Protein AF-A0A1I6L2I0-F1 (afdb_monomer_lite)

Structure (mmCIF, N/CA/C/O backbone):
data_AF-A0A1I6L2I0-F1
#
_entry.id   AF-A0A1I6L2I0-F1
#
loop_
_atom_site.group_PDB
_atom_site.id
_atom_site.type_symbol
_atom_site.label_atom_id
_atom_site.label_alt_id
_atom_site.label_comp_id
_atom_site.label_asym_id
_atom_site.label_entity_id
_atom_site.label_seq_id
_atom_site.pdbx_PDB_ins_code
_atom_site.Cartn_x
_atom_site.Cartn_y
_atom_site.Cartn_z
_atom_site.occupancy
_atom_site.B_iso_or_equiv
_atom_site.auth_seq_id
_atom_site.auth_comp_id
_atom_site.auth_asym_id
_atom_site.auth_atom_id
_atom_site.pdbx_PDB_model_num
ATOM 1 N N . MET A 1 1 ? -19.273 30.452 13.223 1.00 40.00 1 MET A N 1
ATOM 2 C CA . MET A 1 1 ? -19.753 29.238 12.528 1.00 40.00 1 MET A CA 1
ATOM 3 C C . MET A 1 1 ? -18.659 28.192 12.630 1.00 40.00 1 MET A C 1
ATOM 5 O O . MET A 1 1 ? -17.598 28.381 12.054 1.00 40.00 1 MET A O 1
ATOM 9 N N . GLY A 1 2 ? -18.847 27.192 13.491 1.00 37.81 2 GLY A N 1
ATOM 10 C CA . GLY A 1 2 ? -17.826 26.186 13.773 1.00 37.81 2 GLY A CA 1
ATOM 11 C C . GLY A 1 2 ? -17.786 25.124 12.681 1.00 37.81 2 GLY A C 1
ATOM 12 O O . GLY A 1 2 ? -18.739 24.367 12.543 1.00 37.81 2 GLY A O 1
ATOM 13 N N . ASN A 1 3 ? -16.681 25.043 11.941 1.00 39.53 3 ASN A N 1
ATOM 14 C CA . ASN A 1 3 ? -16.349 23.839 11.186 1.00 39.53 3 ASN A CA 1
ATOM 15 C C . ASN A 1 3 ? -15.704 22.854 12.160 1.00 39.53 3 ASN A C 1
ATOM 17 O O . ASN A 1 3 ? -14.487 22.831 12.343 1.00 39.53 3 ASN A O 1
ATOM 21 N N . ALA A 1 4 ? -16.551 22.083 12.839 1.00 43.81 4 ALA A N 1
ATOM 22 C CA . ALA A 1 4 ? -16.117 20.912 13.576 1.00 43.81 4 ALA A CA 1
ATOM 23 C C . ALA A 1 4 ? -15.484 19.942 12.573 1.00 43.81 4 ALA A C 1
ATOM 25 O O . ALA A 1 4 ? -16.146 19.461 11.653 1.00 43.81 4 ALA A O 1
ATOM 26 N N . GLY A 1 5 ? -14.178 19.723 12.725 1.00 39.75 5 GLY A N 1
ATOM 27 C CA . GLY A 1 5 ? -13.411 18.804 11.905 1.00 39.75 5 GLY A CA 1
ATOM 28 C C . GLY A 1 5 ? -14.084 17.440 11.866 1.00 39.75 5 GLY A C 1
ATOM 29 O O . GLY A 1 5 ? -14.201 16.763 12.889 1.00 39.75 5 GLY A O 1
ATOM 30 N N . MET A 1 6 ? -14.488 17.030 10.666 1.00 42.41 6 MET A N 1
ATOM 31 C CA . MET A 1 6 ? -14.713 15.627 10.361 1.00 42.41 6 MET A CA 1
ATOM 32 C C . MET A 1 6 ? -13.363 14.936 10.536 1.00 42.41 6 MET A C 1
ATOM 34 O O . MET A 1 6 ? -12.541 14.909 9.622 1.00 42.41 6 MET A O 1
ATOM 38 N N . ARG A 1 7 ? -13.095 14.441 11.750 1.00 44.62 7 ARG A N 1
ATOM 39 C CA . ARG A 1 7 ? -12.068 13.427 11.972 1.00 44.62 7 ARG A CA 1
ATOM 40 C C . ARG A 1 7 ? -12.445 12.282 11.045 1.00 44.62 7 ARG A C 1
ATOM 42 O O . ARG A 1 7 ? -13.462 11.630 11.268 1.00 44.62 7 ARG A O 1
ATOM 49 N N . GLY A 1 8 ? -11.690 12.165 9.954 1.00 45.66 8 GLY A N 1
ATOM 50 C CA . GLY A 1 8 ? -11.918 11.194 8.900 1.00 45.66 8 GLY A CA 1
ATOM 51 C C . GLY A 1 8 ? -12.087 9.826 9.527 1.00 45.66 8 GLY A C 1
ATOM 52 O O . GLY A 1 8 ? -11.184 9.323 10.190 1.00 45.66 8 GLY A O 1
ATOM 53 N N . VAL A 1 9 ? -13.277 9.256 9.378 1.00 57.38 9 VAL A N 1
ATOM 54 C CA . VAL A 1 9 ? -13.499 7.867 9.746 1.00 57.38 9 VAL A CA 1
ATOM 55 C C . VAL A 1 9 ? -12.697 7.062 8.736 1.00 57.38 9 VAL A C 1
ATOM 57 O O . VAL A 1 9 ? -13.103 6.970 7.579 1.00 57.38 9 VAL A O 1
ATOM 60 N N . THR A 1 10 ? -11.536 6.545 9.142 1.00 62.00 10 THR A N 1
ATOM 61 C CA . THR A 1 10 ? -10.769 5.595 8.334 1.00 62.00 10 THR A CA 1
ATOM 62 C C . THR A 1 10 ? -11.714 4.447 7.980 1.00 62.00 10 THR A C 1
ATOM 64 O O . THR A 1 10 ? -12.215 3.785 8.898 1.00 62.00 10 THR A O 1
ATOM 67 N N . PRO A 1 11 ? -12.033 4.228 6.690 1.00 72.38 11 PRO A N 1
ATOM 68 C CA . PRO A 1 11 ? -12.889 3.126 6.291 1.00 72.38 11 PRO A CA 1
ATOM 69 C C . PRO A 1 11 ? -12.346 1.818 6.856 1.00 72.38 11 PRO A C 1
ATOM 71 O O . PRO A 1 11 ? -11.140 1.564 6.807 1.00 72.38 11 PRO A O 1
ATOM 74 N N . ARG A 1 12 ? -13.235 0.980 7.394 1.00 73.44 12 ARG A N 1
ATOM 75 C CA . ARG A 1 12 ? -12.834 -0.363 7.804 1.00 73.44 12 ARG A CA 1
ATOM 76 C C . ARG A 1 12 ? -12.360 -1.135 6.582 1.00 73.44 12 ARG A C 1
ATOM 78 O O . ARG A 1 12 ? -13.049 -1.180 5.565 1.00 73.44 12 ARG A O 1
ATOM 85 N N . ILE A 1 13 ? -11.195 -1.752 6.713 1.00 77.81 13 ILE A N 1
ATOM 86 C CA . ILE A 1 13 ? -10.652 -2.666 5.716 1.00 77.81 13 ILE A CA 1
ATOM 87 C C . ILE A 1 13 ? -10.986 -4.077 6.191 1.00 77.81 13 ILE A C 1
ATOM 89 O O . ILE A 1 13 ? -10.493 -4.515 7.231 1.00 77.81 13 ILE A O 1
ATOM 93 N N . ASP A 1 14 ? -11.837 -4.774 5.441 1.00 75.38 14 ASP A N 1
ATOM 94 C CA . ASP A 1 14 ? -12.079 -6.195 5.666 1.00 75.38 14 ASP A CA 1
ATOM 95 C C . ASP A 1 14 ? -10.995 -7.013 4.958 1.00 75.38 14 ASP A C 1
ATOM 97 O O . ASP A 1 14 ? -10.993 -7.160 3.738 1.00 75.38 14 ASP A O 1
ATOM 101 N N . LEU A 1 15 ? -10.062 -7.551 5.743 1.00 72.44 15 LEU A N 1
ATOM 102 C CA . LEU A 1 15 ? -8.986 -8.407 5.244 1.00 72.44 15 LEU A CA 1
ATOM 103 C C . LEU A 1 15 ? -9.483 -9.785 4.770 1.00 72.44 15 LEU A C 1
ATOM 105 O O . LEU A 1 15 ? -8.673 -10.596 4.343 1.00 72.44 15 LEU A O 1
ATOM 109 N N . ARG A 1 16 ? -10.780 -10.093 4.878 1.00 68.06 16 ARG A N 1
ATOM 110 C CA . ARG A 1 16 ? -11.377 -11.348 4.393 1.00 68.06 16 ARG A CA 1
ATOM 111 C C . ARG A 1 16 ? -12.056 -11.197 3.033 1.00 68.06 16 ARG A C 1
ATOM 113 O O . ARG A 1 16 ? -12.619 -12.172 2.541 1.00 68.06 16 ARG A O 1
ATOM 120 N N . ASP A 1 17 ? -12.032 -10.004 2.434 1.00 66.25 17 ASP A N 1
ATOM 121 C CA . ASP A 1 17 ? -12.615 -9.790 1.111 1.00 66.25 17 ASP A CA 1
ATOM 122 C C . ASP A 1 17 ? -11.854 -10.614 0.057 1.00 66.25 17 ASP A C 1
ATOM 124 O O . ASP A 1 17 ? -10.674 -10.399 -0.219 1.00 66.25 17 ASP A O 1
ATOM 128 N N . VAL A 1 18 ? -12.574 -11.568 -0.538 1.00 55.72 18 VAL A N 1
ATOM 129 C CA . VAL A 1 18 ? -12.087 -12.563 -1.506 1.00 55.72 18 VAL A CA 1
ATOM 130 C C . VAL A 1 18 ? -11.528 -11.961 -2.797 1.00 55.72 18 VAL A C 1
ATOM 132 O O . VAL A 1 18 ? -10.866 -12.659 -3.563 1.00 55.72 18 VAL A O 1
ATOM 135 N N . ARG A 1 19 ? -11.789 -10.677 -3.071 1.00 60.28 19 ARG A N 1
ATOM 136 C CA . ARG A 1 19 ? -11.192 -9.959 -4.209 1.00 60.28 19 ARG A CA 1
ATOM 137 C C . ARG A 1 19 ? -9.700 -9.699 -4.019 1.00 60.28 19 ARG A C 1
ATOM 139 O O . ARG A 1 19 ? -9.011 -9.412 -4.995 1.00 60.28 19 ARG A O 1
ATOM 146 N N . PHE A 1 20 ? -9.213 -9.784 -2.787 1.00 59.59 20 PHE A N 1
ATOM 147 C CA . PHE A 1 20 ? -7.811 -9.625 -2.446 1.00 59.59 20 PHE A CA 1
ATOM 148 C C . PHE A 1 20 ? -7.234 -11.010 -2.202 1.00 59.59 20 PHE A C 1
ATOM 150 O O . PHE A 1 20 ? -7.666 -11.745 -1.316 1.00 59.59 20 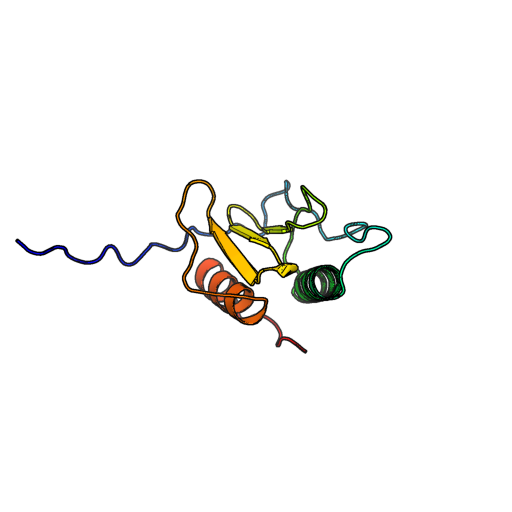PHE A O 1
ATOM 157 N N . GLN A 1 21 ? -6.289 -11.393 -3.048 1.00 58.41 21 GLN A N 1
ATOM 158 C CA . GLN A 1 21 ? -5.686 -12.714 -2.985 1.00 58.41 21 GLN A CA 1
ATOM 159 C C . GLN A 1 21 ? -4.485 -12.662 -2.037 1.00 58.41 21 GLN A C 1
ATOM 161 O O . GLN A 1 21 ? -3.857 -11.612 -1.858 1.00 58.41 21 GLN A O 1
ATOM 166 N N . LEU A 1 22 ? -4.158 -13.800 -1.417 1.00 56.47 22 LEU A N 1
ATOM 167 C CA . LEU A 1 22 ? -2.802 -13.973 -0.902 1.00 56.47 22 LEU A CA 1
ATOM 168 C C . LEU A 1 22 ? -1.852 -13.801 -2.100 1.00 56.47 22 LEU A C 1
ATOM 170 O O . LEU A 1 22 ? -2.158 -14.333 -3.166 1.00 56.47 22 LEU A O 1
ATOM 174 N N . PRO A 1 23 ? -0.763 -13.034 -1.963 1.00 58.66 23 PRO A N 1
ATOM 175 C CA . PRO A 1 23 ? 0.060 -12.587 -3.083 1.00 58.66 23 PRO A CA 1
ATOM 176 C C . PRO A 1 23 ? 0.912 -13.728 -3.648 1.00 58.66 23 PRO A C 1
ATOM 178 O O . PRO A 1 23 ? 2.119 -13.797 -3.443 1.00 58.66 23 PRO A O 1
ATOM 181 N N . VAL A 1 24 ? 0.276 -14.640 -4.368 1.00 53.34 24 VAL A N 1
ATOM 182 C CA . VAL A 1 24 ? 0.928 -15.466 -5.377 1.00 53.34 24 VAL A CA 1
ATOM 183 C C . VAL A 1 24 ? 0.909 -14.652 -6.673 1.00 53.34 24 VAL A C 1
ATOM 185 O O . VAL A 1 24 ? -0.147 -14.227 -7.129 1.00 53.34 24 VAL A O 1
ATOM 188 N N . ASP A 1 25 ? 2.097 -14.358 -7.202 1.00 68.56 25 ASP A N 1
ATOM 189 C CA . ASP A 1 25 ? 2.338 -13.724 -8.510 1.00 68.56 25 ASP A CA 1
ATOM 190 C C . ASP A 1 25 ? 1.976 -12.231 -8.676 1.00 68.56 25 ASP A C 1
ATOM 192 O O . ASP A 1 25 ? 1.513 -11.799 -9.732 1.00 68.56 25 ASP A O 1
ATOM 196 N N . LEU A 1 26 ? 2.245 -11.387 -7.669 1.00 83.94 26 LEU A N 1
ATOM 197 C CA . LEU A 1 26 ? 2.111 -9.924 -7.824 1.00 83.94 26 LEU A CA 1
ATOM 198 C C . LEU A 1 26 ? 3.374 -9.211 -8.322 1.00 83.94 26 LEU A C 1
ATOM 200 O O . LEU A 1 26 ? 3.292 -8.029 -8.657 1.00 83.94 26 LEU A O 1
ATOM 204 N N . HIS A 1 27 ? 4.519 -9.893 -8.382 1.00 88.00 27 HIS A N 1
ATOM 205 C CA . HIS A 1 27 ? 5.759 -9.327 -8.920 1.00 88.00 27 HIS A CA 1
ATOM 206 C C . HIS A 1 27 ? 5.755 -9.367 -10.445 1.00 88.00 27 HIS A C 1
ATOM 208 O O . HIS A 1 27 ? 5.445 -10.397 -11.043 1.00 88.00 27 HIS A O 1
ATOM 214 N N . TRP A 1 28 ? 6.134 -8.261 -11.076 1.00 90.50 28 TRP A N 1
ATOM 215 C CA . TRP A 1 28 ? 6.279 -8.158 -12.526 1.00 90.50 28 TRP A CA 1
ATOM 216 C C . TRP A 1 28 ? 7.744 -7.915 -12.891 1.00 90.50 28 TRP A C 1
ATOM 218 O O . TRP A 1 28 ? 8.536 -7.380 -12.113 1.00 90.50 28 TRP A O 1
ATOM 228 N N . THR A 1 29 ? 8.129 -8.325 -14.098 1.00 88.38 29 THR A N 1
ATOM 229 C CA . THR A 1 29 ? 9.476 -8.067 -14.610 1.00 88.38 29 THR A CA 1
ATOM 230 C C . THR A 1 29 ? 9.715 -6.560 -14.721 1.00 88.38 29 THR A C 1
ATOM 232 O O . THR A 1 29 ? 8.946 -5.857 -15.372 1.00 88.38 29 THR A O 1
ATOM 235 N N . GLY A 1 30 ? 10.803 -6.074 -14.115 1.00 87.69 30 GLY A N 1
ATOM 236 C CA . GLY A 1 30 ? 11.159 -4.651 -14.120 1.00 87.69 30 GLY A CA 1
ATOM 237 C C . GLY A 1 30 ? 10.486 -3.823 -13.023 1.00 87.69 30 GLY A C 1
ATOM 238 O O . GLY A 1 30 ? 10.442 -2.598 -13.141 1.00 87.69 30 GLY A O 1
ATOM 239 N N . ASP A 1 31 ? 9.955 -4.469 -11.981 1.00 90.38 31 ASP A N 1
ATOM 240 C CA . ASP A 1 31 ? 9.439 -3.768 -10.810 1.00 90.38 31 ASP A CA 1
ATOM 241 C C . ASP A 1 31 ? 10.479 -2.832 -10.194 1.00 90.38 31 ASP A C 1
ATOM 243 O O . ASP A 1 31 ? 11.638 -3.186 -9.999 1.00 90.38 31 ASP A O 1
ATOM 247 N N . ASP A 1 32 ? 10.017 -1.629 -9.861 1.00 91.75 32 ASP A N 1
ATOM 248 C CA . ASP A 1 32 ? 10.760 -0.680 -9.041 1.00 91.75 32 ASP A CA 1
ATOM 249 C C . ASP A 1 32 ? 10.969 -1.274 -7.640 1.00 91.75 32 ASP A C 1
ATOM 251 O O . ASP A 1 32 ? 10.050 -1.890 -7.086 1.00 91.75 32 ASP A O 1
ATOM 255 N N . ASP A 1 33 ? 12.141 -1.046 -7.045 1.00 93.31 33 ASP A N 1
ATOM 256 C CA . ASP A 1 33 ? 12.489 -1.569 -5.719 1.00 93.31 33 ASP A CA 1
ATOM 257 C C . ASP A 1 33 ? 11.413 -1.249 -4.672 1.00 93.31 33 ASP A C 1
ATOM 259 O O . ASP A 1 33 ? 11.086 -2.098 -3.847 1.00 93.31 33 ASP A O 1
ATOM 263 N N . ARG A 1 34 ? 10.761 -0.078 -4.762 1.00 93.56 34 ARG A N 1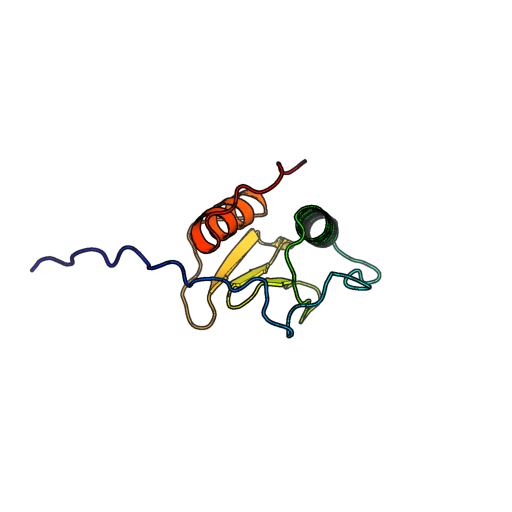
ATOM 264 C CA . ARG A 1 34 ? 9.693 0.326 -3.830 1.00 93.56 34 ARG A CA 1
ATOM 265 C C . ARG A 1 34 ? 8.414 -0.490 -3.988 1.00 93.56 34 ARG A C 1
ATOM 267 O O . ARG A 1 34 ? 7.677 -0.672 -3.022 1.00 93.56 34 ARG A O 1
ATOM 274 N N . ILE A 1 35 ? 8.101 -0.937 -5.205 1.00 94.00 35 ILE A N 1
ATOM 275 C CA . ILE A 1 35 ? 6.959 -1.828 -5.455 1.00 94.00 35 ILE A CA 1
ATOM 276 C C . ILE A 1 35 ? 7.270 -3.201 -4.863 1.00 94.00 35 ILE A C 1
ATOM 278 O O . ILE A 1 35 ? 6.452 -3.737 -4.116 1.00 94.00 35 ILE A O 1
ATOM 282 N N . THR A 1 36 ? 8.462 -3.726 -5.150 1.00 93.56 36 THR A N 1
ATOM 283 C CA . THR A 1 36 ? 8.933 -5.020 -4.645 1.00 93.56 36 THR A CA 1
ATOM 284 C C . THR A 1 36 ? 8.953 -5.049 -3.119 1.00 93.56 36 THR A C 1
ATOM 286 O O . THR A 1 36 ? 8.397 -5.965 -2.517 1.00 93.56 36 THR A O 1
ATOM 289 N N . GLU A 1 37 ? 9.511 -4.018 -2.486 1.00 94.75 37 GLU A N 1
ATOM 290 C CA . GLU A 1 37 ? 9.542 -3.844 -1.031 1.00 94.75 37 GLU A CA 1
ATOM 291 C C . GLU A 1 37 ? 8.128 -3.844 -0.431 1.00 94.75 37 GLU A C 1
ATOM 293 O O . GLU A 1 37 ? 7.843 -4.587 0.511 1.00 94.75 37 GLU A O 1
ATOM 298 N N . ALA A 1 38 ? 7.210 -3.068 -1.013 1.00 95.19 38 ALA A N 1
ATOM 299 C CA . ALA A 1 38 ? 5.834 -2.984 -0.538 1.00 95.19 38 ALA A CA 1
ATOM 300 C C . ALA A 1 38 ? 5.081 -4.317 -0.660 1.00 95.19 38 ALA A C 1
ATOM 302 O O . ALA A 1 38 ? 4.375 -4.701 0.275 1.00 95.19 38 ALA A O 1
ATOM 303 N N . ILE A 1 39 ? 5.231 -5.026 -1.786 1.00 93.94 39 ILE A N 1
ATOM 304 C CA . ILE A 1 39 ? 4.632 -6.353 -1.985 1.00 93.94 39 ILE A CA 1
ATOM 305 C C . ILE A 1 39 ? 5.196 -7.326 -0.949 1.00 93.94 39 ILE A C 1
ATOM 307 O O . ILE A 1 39 ? 4.420 -7.957 -0.237 1.00 93.94 39 ILE A O 1
ATOM 311 N N . ASN A 1 40 ? 6.520 -7.398 -0.796 1.00 93.12 40 ASN A N 1
ATOM 312 C CA . ASN A 1 40 ? 7.172 -8.295 0.160 1.00 93.12 40 ASN A CA 1
ATOM 313 C C . ASN A 1 40 ? 6.697 -8.050 1.596 1.00 93.12 40 ASN A C 1
ATOM 315 O O . ASN A 1 40 ? 6.361 -8.995 2.316 1.00 93.12 40 ASN A O 1
ATOM 319 N N . TRP A 1 41 ? 6.618 -6.784 2.011 1.00 94.81 41 TRP A N 1
ATOM 320 C CA . TRP A 1 41 ? 6.154 -6.431 3.347 1.00 94.81 41 TRP A CA 1
ATOM 321 C C . TRP A 1 41 ? 4.678 -6.796 3.566 1.00 94.81 41 TRP A C 1
ATOM 323 O O . TRP A 1 41 ? 4.352 -7.400 4.590 1.00 94.81 41 TRP A O 1
ATOM 333 N N . LEU A 1 42 ? 3.790 -6.498 2.609 1.00 93.50 42 LEU A N 1
ATOM 334 C CA . LEU A 1 42 ? 2.364 -6.845 2.701 1.00 93.50 42 LEU A CA 1
ATOM 335 C C . LEU A 1 42 ? 2.147 -8.365 2.732 1.00 93.50 42 LEU A C 1
ATOM 337 O O . LEU A 1 42 ? 1.349 -8.850 3.539 1.00 93.50 42 LEU A O 1
ATOM 341 N N . THR A 1 43 ? 2.913 -9.114 1.934 1.00 91.12 43 THR A N 1
ATOM 342 C CA . THR A 1 43 ? 2.956 -10.583 1.957 1.00 91.12 43 THR A CA 1
ATOM 343 C C . THR A 1 43 ? 3.335 -11.094 3.342 1.00 91.12 43 THR A C 1
ATOM 345 O O . THR A 1 43 ? 2.600 -11.882 3.935 1.00 91.12 43 THR A O 1
ATOM 348 N N . ARG A 1 44 ? 4.443 -10.596 3.905 1.00 91.25 44 ARG A N 1
ATOM 349 C CA . ARG A 1 44 ? 4.921 -10.966 5.246 1.00 91.25 44 ARG A CA 1
ATOM 350 C C . ARG A 1 44 ? 3.916 -10.609 6.344 1.00 91.25 44 ARG A C 1
ATOM 352 O O . ARG A 1 44 ? 3.757 -11.358 7.303 1.00 91.25 44 ARG A O 1
ATOM 359 N N . ALA A 1 45 ? 3.225 -9.479 6.209 1.00 91.12 45 ALA A N 1
ATOM 360 C CA . ALA A 1 45 ? 2.184 -9.044 7.137 1.00 91.12 45 ALA A CA 1
ATOM 361 C C . ALA A 1 45 ? 0.891 -9.885 7.043 1.00 91.12 45 ALA A C 1
ATOM 363 O O . ALA A 1 45 ? 0.026 -9.798 7.927 1.00 91.12 45 ALA A O 1
ATOM 364 N N . GLY A 1 46 ? 0.756 -10.718 6.004 1.00 89.69 46 GLY A N 1
ATOM 365 C CA . GLY A 1 46 ? -0.456 -11.480 5.719 1.00 89.69 46 GLY A CA 1
ATOM 366 C C . GLY A 1 46 ? -1.628 -10.563 5.384 1.00 89.69 46 GLY A C 1
ATOM 367 O O . GLY A 1 46 ? -2.741 -10.802 5.850 1.00 89.69 46 GLY A O 1
ATOM 368 N N . ILE A 1 47 ? -1.360 -9.470 4.664 1.00 90.19 47 ILE A N 1
ATOM 369 C CA . ILE A 1 47 ? -2.369 -8.518 4.201 1.00 90.19 47 ILE A CA 1
ATOM 370 C C . ILE A 1 47 ? -2.724 -8.874 2.758 1.00 90.19 47 ILE A C 1
ATOM 372 O O . ILE A 1 47 ? -1.868 -8.749 1.881 1.00 90.19 47 ILE A O 1
ATOM 376 N N . PRO A 1 48 ? -3.967 -9.302 2.488 1.00 89.38 48 PRO A N 1
ATOM 377 C CA . PRO A 1 48 ? -4.405 -9.540 1.124 1.00 89.38 48 PRO A CA 1
ATOM 378 C C . PRO A 1 48 ? -4.378 -8.247 0.317 1.00 89.38 48 PRO A C 1
ATOM 380 O O . PRO A 1 48 ? -4.779 -7.185 0.802 1.00 89.38 48 PRO A O 1
ATOM 383 N N . LEU A 1 49 ? -3.925 -8.338 -0.929 1.00 90.69 49 LEU A N 1
ATOM 384 C CA . LEU A 1 49 ? -3.861 -7.196 -1.828 1.00 90.69 49 LEU A CA 1
ATOM 385 C C . LEU A 1 49 ? -4.139 -7.605 -3.277 1.00 90.69 49 LEU A C 1
ATOM 387 O O . LEU A 1 49 ? -4.154 -8.780 -3.633 1.00 90.69 49 LEU A O 1
ATOM 391 N N . ALA A 1 50 ? -4.343 -6.600 -4.117 1.00 90.75 50 ALA A N 1
ATOM 392 C CA . ALA A 1 50 ? -4.397 -6.719 -5.563 1.00 90.75 50 ALA A CA 1
ATOM 393 C C . ALA A 1 50 ? -3.431 -5.716 -6.201 1.00 90.75 50 ALA A C 1
ATOM 395 O O . ALA A 1 50 ? -3.157 -4.652 -5.638 1.00 90.75 50 ALA A O 1
ATOM 396 N N . ARG A 1 51 ? -2.952 -6.024 -7.406 1.00 91.62 51 ARG A N 1
ATOM 397 C CA . ARG A 1 51 ? -2.093 -5.137 -8.197 1.00 91.62 51 ARG A CA 1
ATOM 398 C C . ARG A 1 51 ? -2.775 -4.776 -9.522 1.00 91.62 51 ARG A C 1
ATOM 400 O O . ARG A 1 51 ? -2.553 -5.448 -10.524 1.00 91.62 51 ARG A O 1
ATOM 407 N N . PRO A 1 52 ? -3.633 -3.739 -9.552 1.00 90.00 52 PRO A N 1
ATOM 408 C CA . PRO A 1 52 ? -4.356 -3.360 -10.768 1.00 90.00 52 PRO A CA 1
ATOM 409 C C . PRO A 1 52 ? -3.466 -2.706 -11.837 1.00 90.00 52 PRO A C 1
ATOM 411 O O . PRO A 1 52 ? -3.856 -2.645 -12.999 1.00 90.00 52 PRO A O 1
ATOM 414 N N . SER A 1 53 ? -2.295 -2.178 -11.467 1.00 90.81 53 SER A N 1
ATOM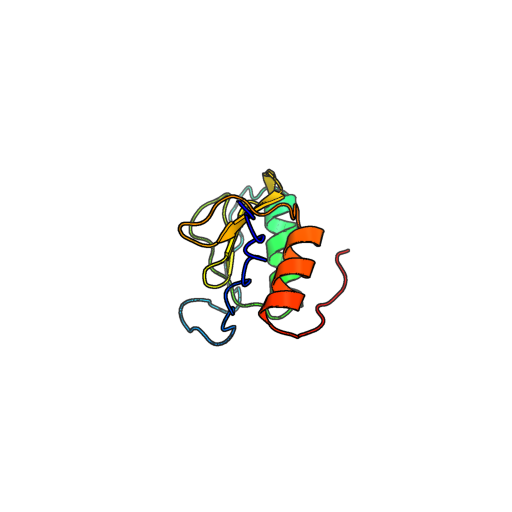 415 C CA . SER A 1 53 ? -1.347 -1.585 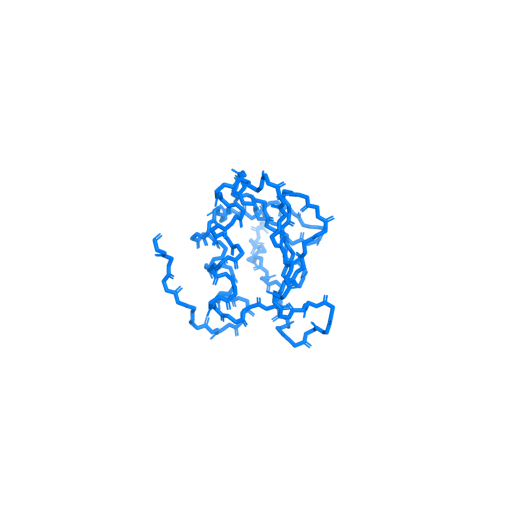-12.414 1.00 90.81 53 SER A CA 1
ATOM 416 C C . SER A 1 53 ? 0.096 -1.701 -11.921 1.00 90.81 53 SER A C 1
ATOM 418 O O . SER A 1 53 ? 0.349 -2.035 -10.763 1.00 90.81 53 SER A O 1
ATOM 420 N N . ALA A 1 54 ? 1.056 -1.360 -12.786 1.00 91.44 54 ALA A N 1
ATOM 421 C CA . ALA A 1 54 ? 2.483 -1.468 -12.476 1.00 91.44 54 ALA A CA 1
ATOM 422 C C . ALA A 1 54 ? 2.913 -0.615 -11.273 1.00 91.44 54 ALA A C 1
ATOM 424 O O . ALA A 1 54 ? 3.907 -0.934 -10.629 1.00 91.44 54 ALA A O 1
ATOM 425 N N . ILE A 1 55 ? 2.166 0.448 -10.960 1.00 93.25 55 ILE A N 1
ATOM 426 C CA . ILE A 1 55 ? 2.533 1.449 -9.950 1.00 93.25 55 ILE A CA 1
ATOM 427 C C . ILE A 1 55 ? 1.591 1.487 -8.740 1.00 93.25 55 ILE A C 1
ATOM 429 O O . ILE A 1 55 ? 1.801 2.307 -7.846 1.00 93.25 55 ILE A O 1
ATOM 433 N N . GLN A 1 56 ? 0.538 0.665 -8.728 1.00 94.31 56 GLN A N 1
ATOM 434 C CA . GLN A 1 56 ? -0.529 0.721 -7.730 1.00 94.31 56 GLN A CA 1
ATOM 435 C C . GLN A 1 56 ? -0.740 -0.641 -7.077 1.00 94.31 56 GLN A C 1
ATOM 437 O O . GLN A 1 56 ? -0.945 -1.643 -7.761 1.00 94.31 56 GLN A O 1
ATOM 442 N N . LEU A 1 57 ? -0.788 -0.635 -5.749 1.00 94.75 57 LEU A N 1
ATOM 443 C CA . LEU A 1 57 ? -1.256 -1.736 -4.917 1.00 94.75 57 LEU A CA 1
ATOM 444 C C . LEU A 1 57 ? -2.597 -1.343 -4.294 1.00 94.75 57 LEU A C 1
ATOM 446 O O . LEU A 1 57 ? -2.799 -0.185 -3.920 1.00 94.75 57 LEU A O 1
ATOM 450 N N . LYS A 1 58 ? -3.522 -2.293 -4.193 1.00 93.62 58 LYS A N 1
ATOM 451 C CA . LYS A 1 58 ? -4.860 -2.074 -3.648 1.00 93.62 58 LYS A CA 1
ATOM 452 C C . LYS A 1 58 ? -5.140 -3.045 -2.507 1.00 93.62 58 LYS A C 1
ATOM 454 O O . LYS A 1 58 ? -4.983 -4.249 -2.676 1.00 93.62 58 LYS A O 1
ATOM 459 N N . ILE A 1 59 ? -5.553 -2.506 -1.364 1.00 93.12 59 ILE A N 1
ATOM 460 C CA . ILE A 1 59 ? -5.838 -3.231 -0.124 1.00 93.12 59 ILE A CA 1
ATOM 461 C C . ILE A 1 59 ? -7.251 -2.849 0.318 1.00 93.12 59 ILE A C 1
ATOM 463 O O . ILE A 1 59 ? -7.458 -1.800 0.932 1.00 93.12 59 ILE A O 1
ATOM 467 N N . GLY A 1 60 ? -8.259 -3.644 -0.038 1.00 89.75 60 GLY A N 1
ATOM 468 C CA . GLY A 1 60 ? -9.639 -3.204 0.162 1.00 89.75 60 GLY A CA 1
ATOM 469 C C . GLY A 1 60 ? -9.929 -1.912 -0.628 1.00 89.75 60 GLY A C 1
ATOM 470 O O . GLY A 1 60 ? -9.567 -1.807 -1.806 1.00 89.75 60 GLY A O 1
ATOM 471 N N . PRO A 1 61 ? -10.539 -0.898 0.012 1.00 91.69 61 PRO A N 1
ATOM 472 C CA . PRO A 1 61 ? -10.754 0.422 -0.581 1.00 91.69 61 PRO A CA 1
ATOM 473 C C . PRO A 1 61 ? -9.498 1.311 -0.594 1.00 91.69 61 PRO A C 1
ATOM 475 O O . PRO A 1 61 ? -9.571 2.436 -1.081 1.00 91.69 61 PRO A O 1
ATOM 478 N N . LEU A 1 62 ? -8.370 0.871 -0.024 1.00 95.00 62 LEU A N 1
ATOM 479 C CA . LEU A 1 62 ? -7.148 1.668 0.078 1.00 95.00 62 LEU A CA 1
ATOM 480 C C . LEU A 1 62 ? -6.255 1.448 -1.144 1.00 95.00 62 LEU A C 1
ATOM 482 O O . LEU A 1 62 ? -5.804 0.335 -1.413 1.00 95.00 62 LEU A O 1
ATOM 486 N N . SER A 1 63 ? -5.948 2.529 -1.850 1.00 96.12 63 SER A N 1
ATOM 487 C CA . SER A 1 63 ? -4.938 2.559 -2.903 1.00 96.12 63 SER A CA 1
ATOM 488 C C . SER A 1 63 ? -3.608 3.063 -2.352 1.00 96.12 63 SER A C 1
ATOM 490 O O . SER A 1 63 ? -3.544 4.124 -1.725 1.00 96.12 63 SER A O 1
ATOM 492 N N . PHE A 1 64 ? -2.538 2.331 -2.647 1.00 97.38 64 PHE A N 1
ATOM 493 C CA . PHE A 1 64 ? -1.161 2.704 -2.354 1.00 97.38 64 PHE A CA 1
ATOM 494 C C . PHE A 1 64 ? -0.348 2.784 -3.644 1.00 97.38 64 PHE A C 1
ATOM 496 O O . PHE A 1 64 ? -0.400 1.886 -4.482 1.00 97.38 64 PHE A O 1
ATOM 503 N N . TYR A 1 65 ? 0.423 3.859 -3.791 1.00 96.75 65 TYR A N 1
ATOM 504 C CA . TYR A 1 65 ? 1.336 4.081 -4.910 1.00 96.75 65 TYR A CA 1
ATOM 505 C C . TYR A 1 65 ? 2.774 4.103 -4.377 1.00 96.75 65 TYR A C 1
ATOM 507 O O . TYR A 1 65 ? 3.258 5.184 -4.026 1.00 96.75 65 TYR A O 1
ATOM 515 N N . PRO A 1 66 ? 3.470 2.950 -4.286 1.00 95.88 66 PRO A N 1
ATOM 516 C CA . PRO A 1 66 ? 4.743 2.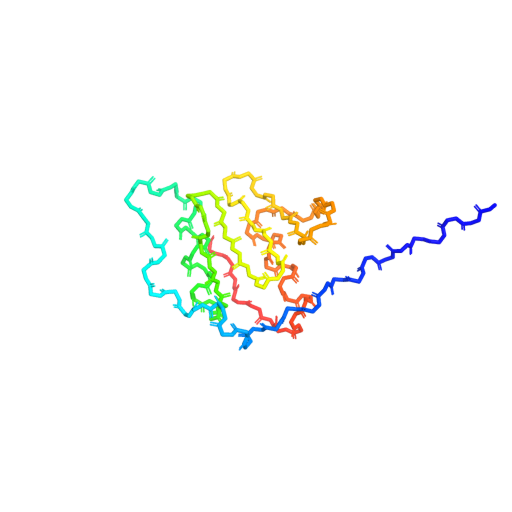843 -3.565 1.00 95.88 66 PRO A CA 1
ATOM 517 C C . PRO A 1 66 ? 5.815 3.825 -4.033 1.00 95.88 66 PRO A C 1
ATOM 519 O O . PRO A 1 66 ? 6.487 4.454 -3.218 1.00 95.88 66 PRO A O 1
ATOM 522 N N . LYS A 1 67 ? 5.905 4.055 -5.348 1.00 94.38 67 LYS A N 1
ATOM 523 C CA . LYS A 1 67 ? 6.894 4.972 -5.923 1.00 94.38 67 LYS A CA 1
ATOM 524 C C . LYS A 1 67 ? 6.761 6.403 -5.398 1.00 94.38 67 LYS A C 1
ATOM 526 O O . LYS A 1 67 ? 7.760 7.008 -5.017 1.00 94.38 67 LYS A O 1
ATOM 531 N N . SER A 1 68 ? 5.540 6.940 -5.354 1.00 95.19 68 SER A N 1
ATOM 532 C CA . SER A 1 68 ? 5.267 8.295 -4.846 1.00 95.19 68 SER A CA 1
ATOM 533 C C . SER A 1 68 ? 4.954 8.328 -3.348 1.00 95.19 68 SER A C 1
ATOM 535 O O . SER A 1 68 ? 4.813 9.404 -2.772 1.00 95.19 68 SER A O 1
ATOM 537 N N . GLY A 1 69 ? 4.785 7.162 -2.722 1.00 96.12 69 GLY A N 1
ATOM 538 C CA . GLY A 1 69 ? 4.320 7.014 -1.350 1.00 96.12 69 GLY A CA 1
ATOM 539 C C . GLY A 1 69 ? 2.879 7.480 -1.126 1.00 96.12 69 GLY A C 1
ATOM 540 O O . GLY A 1 69 ? 2.496 7.702 0.017 1.00 96.12 69 GLY A O 1
ATOM 541 N N . THR A 1 70 ? 2.078 7.688 -2.174 1.00 97.56 70 THR A N 1
ATOM 542 C CA . THR A 1 70 ? 0.724 8.247 -2.024 1.00 97.56 70 THR A CA 1
ATOM 543 C C . THR A 1 70 ? -0.265 7.193 -1.540 1.00 97.56 70 THR A C 1
ATOM 545 O O . THR A 1 70 ? -0.270 6.070 -2.041 1.00 97.56 70 THR A O 1
ATOM 548 N N . LEU A 1 71 ? -1.146 7.595 -0.624 1.00 97.25 71 LEU A N 1
ATOM 549 C CA . LEU A 1 71 ? -2.255 6.797 -0.107 1.00 97.25 71 LEU A CA 1
ATOM 550 C C . LEU A 1 71 ? -3.573 7.549 -0.313 1.00 97.25 71 LEU A C 1
ATOM 552 O O . LEU A 1 71 ? -3.627 8.768 -0.126 1.00 97.25 71 LEU A O 1
ATOM 556 N N . ASN A 1 72 ? -4.628 6.846 -0.706 1.00 95.25 72 ASN A N 1
ATOM 557 C CA . ASN A 1 72 ? -5.997 7.364 -0.723 1.00 95.25 72 ASN A CA 1
ATOM 558 C C . ASN A 1 72 ? -7.000 6.218 -0.635 1.00 95.25 72 ASN A C 1
ATOM 560 O O . ASN A 1 72 ? -6.741 5.122 -1.126 1.00 95.25 72 ASN A O 1
ATOM 564 N N . PHE A 1 73 ? -8.147 6.492 -0.025 1.00 93.38 73 PHE A N 1
ATOM 565 C CA . PHE A 1 73 ? -9.301 5.617 -0.150 1.00 93.38 73 PHE A CA 1
ATOM 566 C C . PHE A 1 73 ? -10.044 5.922 -1.449 1.00 93.38 73 PHE A C 1
ATOM 568 O O . PHE A 1 73 ? -10.031 7.060 -1.925 1.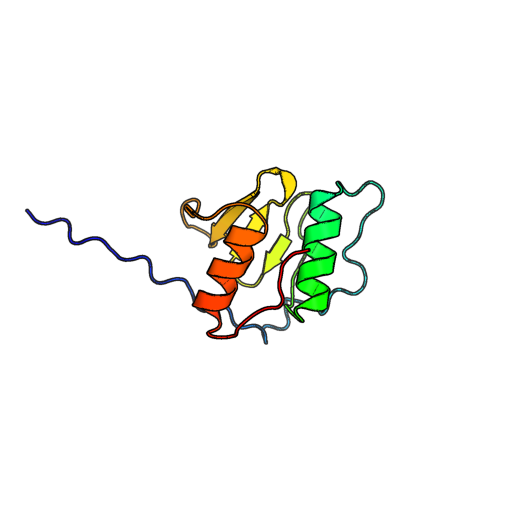00 93.38 73 PHE A O 1
ATOM 575 N N . ASP A 1 74 ? -10.710 4.914 -2.004 1.00 89.00 74 ASP A N 1
ATOM 576 C CA . ASP A 1 74 ? -11.551 5.071 -3.186 1.00 89.00 74 ASP A CA 1
ATOM 577 C C . ASP A 1 74 ? -12.518 6.257 -3.016 1.00 89.00 74 ASP A C 1
ATOM 579 O O . ASP A 1 74 ? -13.229 6.369 -2.015 1.00 89.00 74 ASP A O 1
ATOM 583 N N . ASN A 1 75 ? -12.540 7.146 -4.013 1.00 88.75 75 ASN A N 1
ATOM 584 C CA . ASN A 1 75 ? -13.342 8.377 -4.039 1.00 88.75 75 ASN A CA 1
ATOM 585 C C . ASN A 1 75 ? -13.037 9.392 -2.917 1.00 88.75 75 ASN A C 1
ATOM 587 O O . ASN A 1 75 ? -13.856 10.271 -2.651 1.00 88.75 75 ASN A O 1
ATOM 591 N N . GLN A 1 76 ? -11.872 9.311 -2.267 1.00 91.38 76 GLN A N 1
ATOM 592 C CA . GLN A 1 76 ? -11.438 10.272 -1.251 1.00 91.38 76 GLN A CA 1
ATOM 593 C C . GLN A 1 76 ? -10.162 11.013 -1.654 1.00 91.38 76 GLN A C 1
ATOM 595 O O . GLN A 1 76 ? -9.407 10.607 -2.540 1.00 91.38 76 GLN A O 1
ATOM 600 N N . ALA A 1 77 ? -9.915 12.133 -0.974 1.00 90.25 77 ALA A N 1
ATOM 601 C CA . ALA A 1 77 ? -8.669 12.869 -1.109 1.00 90.25 77 ALA A CA 1
ATOM 602 C C . ALA A 1 77 ? -7.466 12.029 -0.644 1.00 90.25 77 ALA A C 1
ATOM 604 O O . ALA A 1 77 ? -7.593 11.033 0.072 1.00 90.25 77 ALA A O 1
ATOM 605 N N . ARG A 1 78 ? -6.267 12.467 -1.039 1.00 93.12 78 ARG A N 1
ATOM 606 C CA . ARG A 1 78 ? -5.018 11.860 -0.573 1.00 93.12 78 ARG A CA 1
ATOM 607 C C . ARG A 1 78 ? -4.919 11.976 0.943 1.00 93.12 78 ARG A C 1
ATOM 609 O O . ARG A 1 78 ? -5.095 13.062 1.490 1.00 93.12 78 ARG A O 1
ATOM 616 N N . LEU A 1 79 ? -4.555 10.873 1.586 1.00 93.62 79 LEU A N 1
ATOM 617 C CA . LEU A 1 79 ? -4.253 10.852 3.011 1.00 93.62 79 LEU A CA 1
ATOM 618 C C . LEU A 1 79 ? -3.001 11.696 3.301 1.00 93.62 79 LEU A C 1
ATOM 620 O O . LEU A 1 79 ? -2.187 11.892 2.392 1.00 93.62 79 LEU A O 1
ATOM 624 N N . PRO A 1 80 ? -2.828 12.231 4.517 1.00 94.06 80 PRO A N 1
ATOM 625 C CA . PRO A 1 80 ? -1.578 12.869 4.926 1.00 94.06 80 PRO A CA 1
ATOM 626 C C . PRO A 1 80 ? -0.439 11.854 5.105 1.00 94.06 80 PRO A C 1
ATOM 628 O O . PRO A 1 80 ? 0.718 12.198 4.872 1.00 94.06 80 PRO A O 1
ATOM 631 N N . GLU A 1 81 ? -0.752 10.603 5.446 1.00 95.62 81 GLU A N 1
ATOM 632 C CA . GLU A 1 81 ? 0.210 9.512 5.558 1.00 95.62 81 GLU A CA 1
ATOM 633 C C . GLU A 1 81 ? 0.886 9.216 4.208 1.00 95.62 81 GLU A C 1
ATOM 635 O O . GLU A 1 81 ? 0.291 9.334 3.124 1.00 95.62 81 GLU A O 1
ATOM 640 N N . ARG A 1 82 ? 2.171 8.844 4.267 1.00 95.31 82 ARG A N 1
ATOM 641 C CA . ARG A 1 82 ? 3.013 8.620 3.087 1.00 95.31 82 ARG A CA 1
ATOM 642 C C . ARG A 1 82 ? 3.926 7.411 3.239 1.00 95.31 82 ARG A C 1
ATOM 644 O O . ARG A 1 82 ? 4.395 7.101 4.333 1.00 95.31 82 ARG A O 1
ATOM 651 N N . GLY A 1 83 ? 4.228 6.791 2.103 1.00 96.06 83 GLY A N 1
ATOM 652 C CA . GLY A 1 83 ? 5.169 5.680 2.001 1.00 96.06 83 GLY A CA 1
ATOM 653 C C . GLY A 1 83 ? 4.706 4.440 2.759 1.00 96.06 83 GLY A C 1
ATOM 654 O O . GLY A 1 83 ? 3.554 4.339 3.182 1.00 96.06 83 GLY A O 1
ATOM 655 N N . LEU A 1 84 ? 5.628 3.496 2.930 1.00 95.69 84 LEU A N 1
ATOM 656 C CA . LEU A 1 84 ? 5.339 2.219 3.574 1.00 95.69 84 LEU A CA 1
ATOM 657 C C . LEU A 1 84 ? 5.014 2.392 5.069 1.00 95.69 84 LEU A C 1
ATOM 659 O O . LEU A 1 84 ? 4.086 1.767 5.575 1.00 95.69 84 LEU A O 1
ATOM 663 N N . VAL A 1 85 ? 5.693 3.324 5.753 1.00 96.44 85 VAL A N 1
ATOM 664 C CA . VAL A 1 85 ? 5.412 3.675 7.160 1.00 96.44 85 VAL A CA 1
ATOM 665 C C . VAL A 1 85 ? 3.998 4.225 7.318 1.00 96.44 85 VAL A C 1
ATOM 667 O O . VAL A 1 85 ? 3.254 3.780 8.188 1.00 96.44 85 VAL A O 1
ATOM 670 N N . GLY A 1 86 ? 3.597 5.151 6.445 1.00 96.44 86 GLY A N 1
ATOM 671 C CA . GLY A 1 86 ? 2.238 5.677 6.435 1.00 96.44 86 GLY A CA 1
ATOM 672 C C . GLY A 1 86 ? 1.197 4.599 6.145 1.00 96.44 86 GLY A C 1
ATOM 673 O O . GLY A 1 86 ? 0.164 4.556 6.810 1.00 96.44 86 GLY A O 1
ATOM 674 N N . LEU A 1 87 ? 1.486 3.696 5.202 1.00 96.94 87 LEU A N 1
ATOM 675 C CA . LEU A 1 87 ? 0.605 2.572 4.890 1.00 96.94 87 LEU A CA 1
ATOM 676 C C . LEU A 1 87 ? 0.380 1.701 6.127 1.00 96.94 87 LEU A C 1
ATOM 678 O O . LEU A 1 87 ? -0.767 1.397 6.449 1.00 96.94 87 LEU A O 1
ATOM 682 N N . ARG A 1 88 ? 1.454 1.338 6.838 1.00 96.69 88 ARG A N 1
ATOM 683 C CA . ARG A 1 88 ? 1.369 0.560 8.077 1.00 96.69 88 ARG A CA 1
ATOM 684 C C . ARG A 1 88 ? 0.444 1.229 9.088 1.00 96.69 88 ARG A C 1
ATOM 686 O O . ARG A 1 88 ? -0.480 0.575 9.558 1.00 96.69 88 ARG A O 1
ATOM 693 N N . THR A 1 89 ? 0.642 2.517 9.368 1.00 95.62 89 THR A N 1
ATOM 694 C CA . THR A 1 89 ? -0.198 3.271 10.312 1.00 95.62 89 THR A CA 1
ATOM 695 C C . THR A 1 89 ? -1.676 3.205 9.933 1.00 95.62 89 THR A C 1
ATOM 697 O O . THR A 1 89 ? -2.519 2.914 10.780 1.00 95.62 89 THR A O 1
ATOM 700 N N . VAL A 1 90 ? -2.002 3.425 8.655 1.00 95.38 90 VAL A N 1
ATOM 701 C CA . VAL A 1 90 ? -3.390 3.382 8.168 1.00 95.38 90 VAL A CA 1
ATOM 702 C C . VAL A 1 90 ? -3.985 1.981 8.321 1.00 95.38 90 VAL A C 1
ATOM 704 O O . VAL A 1 90 ? -5.127 1.847 8.760 1.00 95.38 90 VAL A O 1
ATOM 707 N N . LEU A 1 91 ? -3.227 0.930 7.999 1.00 94.38 91 LEU A N 1
ATOM 708 C CA . LEU A 1 91 ? -3.694 -0.452 8.122 1.00 94.38 91 LEU A CA 1
ATOM 709 C C . LEU A 1 91 ? -3.894 -0.870 9.584 1.00 94.38 91 LEU A C 1
ATOM 711 O O . LEU A 1 91 ? -4.911 -1.491 9.894 1.00 94.38 91 LEU A O 1
ATOM 715 N N . GLU A 1 92 ? -2.981 -0.516 10.490 1.00 94.38 92 GLU A N 1
ATOM 716 C CA . GLU A 1 92 ? -3.125 -0.796 11.926 1.00 94.38 92 GLU A CA 1
ATOM 717 C C . GLU A 1 92 ? -4.368 -0.096 12.497 1.00 94.38 92 GLU A C 1
ATOM 719 O O . GLU A 1 92 ? -5.157 -0.717 13.209 1.00 94.38 92 GLU A O 1
ATOM 724 N N . GLN A 1 93 ? -4.612 1.162 12.112 1.00 92.38 93 GLN A N 1
ATOM 725 C CA . GLN A 1 93 ? -5.817 1.901 12.502 1.00 92.38 93 GLN A CA 1
ATOM 726 C C . GLN A 1 93 ? -7.101 1.283 11.933 1.00 92.38 93 GLN A C 1
ATOM 728 O O . GLN A 1 93 ? -8.096 1.161 12.645 1.00 92.38 93 GLN A O 1
ATOM 733 N N . ALA A 1 94 ? -7.096 0.889 10.657 1.00 89.44 94 ALA A N 1
ATOM 734 C CA . ALA A 1 94 ? -8.280 0.364 9.979 1.00 89.44 94 ALA A CA 1
ATOM 735 C C . ALA A 1 94 ? -8.666 -1.048 10.449 1.00 89.44 94 ALA A C 1
ATOM 737 O O . ALA A 1 94 ? -9.849 -1.398 10.448 1.00 89.44 94 ALA A O 1
ATOM 738 N N . THR A 1 95 ? -7.675 -1.860 10.826 1.00 86.56 95 THR A N 1
ATOM 739 C CA . THR A 1 95 ? -7.859 -3.276 11.183 1.00 86.56 95 THR A CA 1
ATOM 740 C C . THR A 1 95 ? -7.837 -3.524 12.691 1.00 86.56 95 THR A C 1
ATOM 742 O O . THR A 1 95 ? -8.314 -4.563 13.142 1.00 86.56 95 THR A O 1
ATOM 745 N N . GLY A 1 96 ? -7.288 -2.596 13.483 1.00 88.44 96 GLY A N 1
ATOM 746 C CA . GLY A 1 96 ? -7.048 -2.778 14.917 1.00 88.44 96 GLY A CA 1
ATOM 747 C C . GLY A 1 96 ? -5.967 -3.818 15.237 1.00 88.44 96 GLY A C 1
ATOM 748 O O . GLY A 1 96 ? -5.834 -4.228 16.389 1.00 88.44 96 GLY A O 1
ATOM 749 N N . ARG A 1 97 ? -5.211 -4.276 14.231 1.00 88.25 97 ARG A N 1
ATOM 750 C CA . ARG A 1 97 ? -4.152 -5.283 14.355 1.00 88.25 97 ARG A CA 1
ATOM 751 C C . ARG A 1 97 ? -2.789 -4.601 14.313 1.00 88.25 97 ARG A C 1
ATOM 753 O O . ARG A 1 97 ? -2.557 -3.780 13.439 1.00 88.25 97 ARG A O 1
ATOM 760 N N . SER A 1 98 ? -1.875 -5.001 15.195 1.00 92.81 98 SER A N 1
ATOM 761 C CA . SER A 1 98 ? -0.460 -4.614 15.098 1.00 92.81 98 SER A CA 1
ATOM 762 C C . SER A 1 98 ? 0.228 -5.381 13.963 1.00 92.81 98 SER A C 1
ATOM 764 O O . SER A 1 98 ? 0.081 -6.605 13.859 1.00 92.81 98 SER A O 1
ATOM 766 N N . LEU A 1 99 ? 0.947 -4.669 13.097 1.00 93.25 99 LEU A N 1
ATOM 767 C CA . LEU A 1 99 ? 1.628 -5.221 11.925 1.00 93.25 99 LEU A CA 1
ATOM 768 C C . LEU A 1 99 ? 3.143 -5.320 12.163 1.00 93.25 99 LEU A C 1
ATOM 770 O O . LEU A 1 99 ? 3.683 -4.607 13.014 1.00 93.25 99 LEU A O 1
ATOM 774 N N . PRO A 1 100 ? 3.854 -6.211 11.441 1.00 94.25 100 PRO A N 1
ATOM 775 C CA . PRO A 1 100 ? 5.301 -6.329 11.584 1.00 94.25 100 PRO A CA 1
ATOM 776 C C . PRO A 1 100 ? 6.014 -5.009 11.249 1.00 94.25 100 PRO A C 1
ATOM 778 O O . PRO A 1 100 ? 5.487 -4.194 10.479 1.00 94.25 100 PRO A O 1
ATOM 781 N N . PRO A 1 101 ? 7.228 -4.794 11.789 1.00 93.44 101 PRO A N 1
ATOM 782 C CA . PRO A 1 101 ? 8.046 -3.649 11.417 1.00 93.44 101 PRO A CA 1
ATOM 783 C C . PRO A 1 101 ? 8.322 -3.617 9.909 1.00 93.44 101 PRO A C 1
ATOM 785 O O . PRO A 1 101 ? 8.166 -4.615 9.197 1.00 93.44 101 PRO A O 1
ATOM 788 N N . ILE A 1 102 ? 8.679 -2.430 9.433 1.00 90.75 102 ILE A N 1
ATOM 789 C CA . ILE A 1 102 ? 9.209 -2.216 8.085 1.00 90.75 102 ILE A CA 1
ATOM 790 C C . ILE A 1 102 ? 10.728 -2.322 8.210 1.00 90.75 102 ILE A C 1
ATOM 792 O O . ILE A 1 102 ? 11.264 -1.849 9.216 1.00 90.75 102 ILE A O 1
ATOM 796 N N . ASP A 1 103 ? 11.360 -3.007 7.259 1.00 77.50 103 ASP A N 1
ATOM 797 C CA . ASP A 1 103 ? 12.807 -3.258 7.268 1.00 77.50 103 ASP A CA 1
ATOM 798 C C . ASP A 1 103 ? 13.604 -2.039 6.780 1.00 77.50 103 ASP A C 1
ATOM 800 O O . ASP A 1 103 ? 13.032 -1.225 6.018 1.00 77.50 103 ASP A O 1
#

Sequence (103 aa):
MGNAGMRGVTPRIDLRDVRFQLPVDLHWTGDDDRITEAINWLTRAGIPLARPSAIQLKIGPLSFYPKSGTLNFDNQARLPERGLVGLRTVLEQATGRSLPPID

Radius of gyration: 13.96 Å; chains: 1; bounding box: 33×45×30 Å

Secondary structure (DSSP, 8-state):
---------PPP--TT-TTSB--SS---TT--HHHHHHHHHHHHHT--BEEEETTEEEETTEEEETTTTEEEETTSPEEEEEHHHHHHHHHHHHH----PPP-

pLDDT: mean 84.03, std 16.63, range [37.81, 97.56]

Foldseek 3Di:
DDPPDPPDPLAAFDQPPPVFDLDDPPDDPPQDPQSVLLNVQCNVQSQGWDDPDSQWIGRRQWIARRVFQWIDGNPGDTDPFGHPVSVQVSNCSNHVDHTDDRD

Organism: NCBI:txid1166337